Protein AF-A0A3R5SKG8-F1 (afdb_monomer_lite)

Foldseek 3Di:
DCPDLLVLLVVLLVVLLPQPPPHHDPCNVVSLVVNLVSVLPDDLVSLVVQCVVQLPPVSSVVSSLVRLLLNQELSSVVVLLVCVVVVSDDPVSSLVSVLSNLVRHQQDPSSLVSLVVLLVDPVQVVPVSSNVSSVVSNVVSLVVVCVVPVCRDCVSCVVVVVVVVVVVVVVVD

Radius of gyration: 18.11 Å; chains: 1; bounding box: 39×33×56 Å

Organism: Clarias gariepinus (NCBI:txid13013)

Sequence (173 aa):
KINNAQAQITEVLQHLVENNAATVHKDAPLKFVQLVQLMRVATRENIEAIWGQCKNKPTHRRWILDALPVVGTTAALRLIKEKFQANELTVPELTQALLVALHMVTANQDSIQLTASLALDPKVKTIPVLRDMIMFGYGSMVARYCDEQPACSPELMRPIHESAAQAVSKADA

Structure (mmCIF, N/CA/C/O backbone):
data_AF-A0A3R5SKG8-F1
#
_entry.id   AF-A0A3R5SKG8-F1
#
loop_
_atom_site.group_PDB
_atom_site.id
_atom_site.type_symbol
_atom_site.label_atom_id
_atom_site.label_alt_id
_atom_site.label_comp_id
_atom_site.label_asym_id
_atom_site.label_entity_id
_atom_site.label_seq_id
_atom_site.pdbx_PDB_ins_code
_atom_site.Cartn_x
_atom_site.Cartn_y
_atom_site.Cartn_z
_atom_site.occupancy
_atom_site.B_iso_or_equiv
_atom_site.auth_seq_id
_atom_site.auth_comp_id
_atom_site.auth_asym_id
_atom_site.auth_atom_id
_atom_site.pdbx_PDB_model_num
ATOM 1 N N . LYS A 1 1 ? 5.738 -15.375 -18.690 1.00 59.91 1 LYS A N 1
ATOM 2 C CA . LYS A 1 1 ? 6.138 -16.114 -17.466 1.00 59.91 1 LYS A CA 1
ATOM 3 C C . LYS A 1 1 ? 7.049 -15.216 -16.639 1.00 59.91 1 LYS A C 1
ATOM 5 O O . LYS A 1 1 ? 7.846 -14.492 -17.229 1.00 59.91 1 LYS A O 1
ATOM 10 N N . ILE A 1 2 ? 6.882 -15.218 -15.318 1.00 74.56 2 ILE A N 1
ATOM 11 C CA . ILE A 1 2 ? 7.741 -14.476 -14.389 1.00 74.56 2 ILE A CA 1
ATOM 12 C C . ILE A 1 2 ? 8.873 -15.416 -13.998 1.00 74.56 2 ILE A C 1
ATOM 14 O O . ILE A 1 2 ? 8.629 -16.418 -13.335 1.00 74.56 2 ILE A O 1
ATOM 18 N N . ASN A 1 3 ? 10.081 -15.127 -14.472 1.00 74.69 3 ASN A N 1
ATOM 19 C CA . ASN A 1 3 ? 11.254 -15.974 -14.228 1.00 74.69 3 ASN A CA 1
ATOM 20 C C . ASN A 1 3 ? 12.248 -15.282 -13.280 1.00 74.69 3 ASN A C 1
ATOM 22 O O . ASN A 1 3 ? 12.940 -15.948 -12.519 1.00 74.69 3 ASN A O 1
ATOM 26 N N . ASN A 1 4 ? 12.293 -13.944 -13.311 1.00 87.69 4 ASN A N 1
ATOM 27 C CA . ASN A 1 4 ? 13.051 -13.099 -12.392 1.00 87.69 4 ASN A CA 1
ATOM 28 C C . ASN A 1 4 ? 12.249 -11.810 -12.147 1.00 87.69 4 ASN A C 1
ATOM 30 O O . ASN A 1 4 ? 12.321 -10.868 -12.937 1.00 87.69 4 ASN A O 1
ATOM 34 N N . ALA A 1 5 ? 11.443 -11.802 -11.081 1.00 88.50 5 ALA A N 1
ATOM 35 C CA . ALA A 1 5 ? 10.538 -10.695 -10.781 1.00 88.50 5 ALA A CA 1
ATOM 36 C C . ALA A 1 5 ? 11.294 -9.375 -10.574 1.00 88.50 5 ALA A C 1
ATOM 38 O O . ALA A 1 5 ? 10.888 -8.357 -11.121 1.00 88.50 5 ALA A O 1
ATOM 39 N N . GLN A 1 6 ? 12.423 -9.395 -9.857 1.00 90.38 6 GLN A N 1
ATOM 40 C CA . GLN A 1 6 ? 13.214 -8.191 -9.599 1.00 90.38 6 GLN A CA 1
ATOM 41 C C . GLN A 1 6 ? 13.732 -7.564 -10.899 1.00 90.38 6 GLN A C 1
ATOM 43 O O . GLN A 1 6 ? 13.526 -6.376 -11.123 1.00 90.38 6 GLN A O 1
ATOM 48 N N . ALA A 1 7 ? 14.349 -8.355 -11.784 1.00 92.94 7 ALA A N 1
ATOM 49 C CA . ALA A 1 7 ? 14.870 -7.839 -13.050 1.00 92.94 7 ALA A CA 1
ATOM 50 C C . ALA A 1 7 ? 13.755 -7.270 -13.944 1.00 92.94 7 ALA A C 1
ATOM 52 O O . ALA A 1 7 ? 13.903 -6.180 -14.493 1.00 92.94 7 ALA A O 1
ATOM 53 N N . GLN A 1 8 ? 12.618 -7.969 -14.034 1.00 95.06 8 GLN A N 1
ATOM 54 C CA . GLN A 1 8 ? 11.467 -7.510 -14.818 1.00 95.06 8 GLN A CA 1
ATOM 55 C C . GLN A 1 8 ? 10.852 -6.225 -14.246 1.00 95.06 8 GLN A C 1
ATOM 57 O O . GLN A 1 8 ? 10.468 -5.341 -15.009 1.00 95.06 8 GLN A O 1
ATOM 62 N N . ILE A 1 9 ? 10.780 -6.088 -12.916 1.00 95.50 9 ILE A N 1
ATOM 63 C CA . ILE A 1 9 ? 10.328 -4.850 -12.265 1.00 95.50 9 ILE A CA 1
ATOM 64 C C . ILE A 1 9 ? 11.268 -3.699 -12.618 1.00 95.50 9 ILE A C 1
ATOM 66 O O . ILE A 1 9 ? 10.794 -2.643 -13.031 1.00 95.50 9 ILE A O 1
ATOM 70 N N . THR A 1 10 ? 12.584 -3.901 -12.499 1.00 94.81 10 THR A N 1
ATOM 71 C CA . THR A 1 10 ? 13.578 -2.870 -12.826 1.00 94.81 10 THR A CA 1
ATOM 72 C C . THR A 1 10 ? 13.483 -2.432 -14.287 1.00 94.81 10 THR A C 1
ATOM 74 O O . THR A 1 10 ? 13.520 -1.235 -14.558 1.00 94.81 10 THR A O 1
ATOM 77 N N . GLU A 1 11 ? 13.311 -3.367 -15.223 1.00 95.81 11 GLU A N 1
ATOM 78 C CA . GLU A 1 11 ? 13.165 -3.071 -16.654 1.00 95.81 11 GLU A CA 1
ATOM 79 C C . GLU A 1 11 ? 11.916 -2.224 -16.941 1.00 95.81 11 GLU A C 1
ATOM 81 O O . GLU A 1 11 ? 11.997 -1.175 -17.584 1.00 95.81 11 GLU A O 1
ATOM 86 N N . VAL A 1 12 ? 10.755 -2.642 -16.425 1.00 96.75 12 VAL A N 1
ATOM 87 C CA . VAL A 1 12 ? 9.492 -1.914 -16.626 1.00 96.75 12 VAL A CA 1
ATOM 88 C C . VAL A 1 12 ? 9.549 -0.536 -15.971 1.00 96.75 12 VAL A C 1
ATOM 90 O O . VAL A 1 12 ? 9.091 0.446 -16.557 1.00 96.75 12 VAL A O 1
ATOM 93 N N . LEU A 1 13 ? 10.140 -0.441 -14.780 1.00 95.94 13 LEU A N 1
ATOM 94 C CA . LEU A 1 13 ? 10.323 0.825 -14.084 1.00 95.94 13 LEU A CA 1
ATOM 95 C C . LEU A 1 13 ? 11.230 1.774 -14.871 1.00 95.94 13 LEU A C 1
ATOM 97 O O . LEU A 1 13 ? 10.902 2.951 -15.009 1.00 95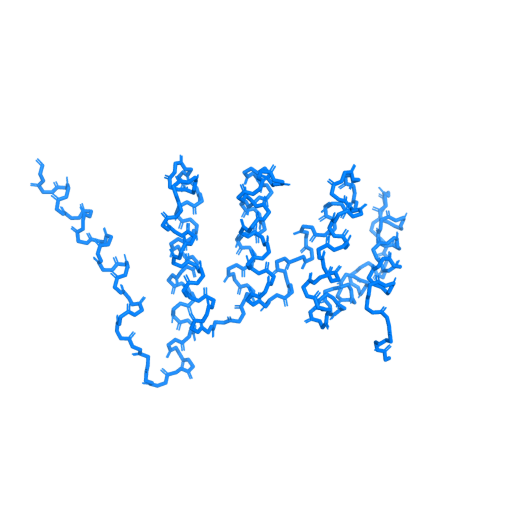.94 13 LEU A O 1
ATOM 101 N N . GLN A 1 14 ? 12.339 1.273 -15.417 1.00 95.81 14 GLN A N 1
ATOM 102 C CA . GLN A 1 14 ? 13.241 2.079 -16.234 1.00 95.81 14 GLN A CA 1
ATOM 103 C C . GLN A 1 14 ? 12.526 2.600 -17.485 1.00 95.81 14 GLN A C 1
ATOM 105 O O . GLN A 1 14 ? 12.585 3.794 -17.768 1.00 95.81 14 GLN A O 1
ATOM 110 N N . HIS A 1 15 ? 11.750 1.746 -18.158 1.00 96.69 15 HIS A N 1
ATOM 111 C CA . HIS A 1 15 ? 10.934 2.148 -19.302 1.00 96.69 15 HIS A CA 1
ATOM 112 C C . HIS A 1 15 ? 9.935 3.258 -18.942 1.00 96.69 15 HIS A C 1
ATOM 114 O O . HIS A 1 15 ? 9.785 4.227 -19.688 1.00 96.69 15 HIS A O 1
ATOM 120 N N . LEU A 1 16 ? 9.244 3.134 -17.804 1.00 96.88 16 LEU A N 1
ATOM 121 C CA . LEU A 1 16 ? 8.305 4.149 -17.320 1.00 96.88 16 LEU A CA 1
ATOM 122 C C . LEU A 1 16 ? 9.006 5.478 -17.012 1.00 96.88 16 LEU A C 1
ATOM 124 O O . LEU A 1 16 ? 8.460 6.536 -17.314 1.00 96.88 16 LEU A O 1
ATOM 128 N N . VAL A 1 17 ? 10.215 5.441 -16.458 1.00 95.19 17 VAL A N 1
ATOM 129 C CA . VAL A 1 17 ? 10.995 6.649 -16.161 1.00 95.19 17 VAL A CA 1
ATOM 130 C C . VAL A 1 17 ? 11.471 7.345 -17.437 1.00 95.19 17 VAL A C 1
ATOM 132 O O . VAL A 1 17 ? 11.307 8.556 -17.559 1.00 95.19 17 VAL A O 1
ATOM 135 N N . GLU A 1 18 ? 12.035 6.603 -18.388 1.00 95.06 18 GLU A N 1
ATOM 136 C CA . GLU A 1 18 ? 12.663 7.175 -19.587 1.00 95.06 18 GLU A CA 1
ATOM 137 C C . GLU A 1 18 ? 11.644 7.724 -20.588 1.00 95.06 18 GLU A C 1
ATOM 139 O O . GLU A 1 18 ? 11.854 8.785 -21.174 1.00 95.06 18 GLU A O 1
ATOM 144 N N . ASN A 1 19 ? 10.516 7.034 -20.765 1.00 95.06 19 ASN A N 1
ATOM 145 C CA . ASN A 1 19 ? 9.580 7.345 -21.846 1.00 95.06 19 ASN A CA 1
ATOM 146 C C . ASN A 1 19 ? 8.493 8.358 -21.452 1.00 95.06 19 ASN A C 1
ATOM 148 O O . ASN A 1 19 ? 7.729 8.777 -22.312 1.00 95.06 19 ASN A O 1
ATOM 152 N N . ASN A 1 20 ? 8.415 8.776 -20.182 1.00 92.25 20 ASN A N 1
ATOM 153 C CA . ASN A 1 20 ? 7.351 9.662 -19.683 1.00 92.25 20 ASN A CA 1
ATOM 154 C C . ASN A 1 20 ? 7.856 11.025 -19.180 1.00 92.25 20 ASN A C 1
ATOM 156 O O . ASN A 1 20 ? 7.157 11.701 -18.429 1.00 92.25 20 ASN A O 1
ATOM 160 N N . ALA A 1 21 ? 9.072 11.433 -19.560 1.00 82.56 21 ALA A N 1
ATOM 161 C CA . ALA A 1 21 ? 9.690 12.659 -19.048 1.00 82.56 21 ALA A CA 1
ATOM 162 C C . ALA A 1 21 ? 9.039 13.953 -19.578 1.00 82.56 21 ALA A C 1
ATOM 164 O O . ALA A 1 21 ? 8.866 14.902 -18.818 1.00 82.56 21 ALA A O 1
ATOM 165 N N . ALA A 1 22 ? 8.684 14.000 -20.868 1.00 83.88 22 ALA A N 1
ATOM 166 C CA . ALA A 1 22 ? 8.113 15.194 -21.510 1.00 83.88 22 ALA A CA 1
ATOM 167 C C . ALA A 1 22 ? 6.608 15.064 -21.779 1.00 83.88 22 ALA A C 1
ATOM 169 O O . ALA A 1 22 ? 5.838 15.989 -21.535 1.00 83.88 22 ALA A O 1
ATOM 170 N N . THR A 1 23 ? 6.187 13.907 -22.286 1.00 89.19 23 THR A N 1
ATOM 171 C CA . THR A 1 23 ? 4.784 13.570 -22.540 1.00 89.19 23 THR A CA 1
ATOM 172 C C . THR A 1 23 ? 4.547 12.133 -22.109 1.00 89.19 23 THR A C 1
ATOM 174 O O . THR A 1 23 ? 5.472 11.322 -22.121 1.00 89.19 23 THR A O 1
ATOM 177 N N . VAL A 1 24 ? 3.320 11.822 -21.691 1.00 90.38 24 VAL A N 1
ATOM 178 C CA . VAL A 1 24 ? 2.963 10.453 -21.309 1.00 90.38 24 VAL A CA 1
ATOM 179 C C . VAL A 1 24 ? 3.040 9.566 -22.547 1.00 90.38 24 VAL A C 1
ATOM 181 O O . VAL A 1 24 ? 2.372 9.828 -23.550 1.00 90.38 24 VAL A O 1
ATOM 184 N N . HIS A 1 25 ? 3.846 8.511 -22.479 1.00 94.81 25 HIS A N 1
ATOM 185 C CA . HIS A 1 25 ? 3.968 7.560 -23.572 1.00 94.81 25 HIS A CA 1
ATOM 186 C C . HIS A 1 25 ? 2.684 6.733 -23.707 1.00 94.81 25 HIS A C 1
ATOM 188 O O . HIS A 1 25 ? 2.051 6.365 -22.716 1.00 94.81 25 HIS A O 1
ATOM 194 N N . LYS A 1 26 ? 2.309 6.384 -24.942 1.00 94.38 26 LYS A N 1
ATOM 195 C CA . LYS A 1 26 ? 1.047 5.682 -25.249 1.00 94.38 26 LYS A CA 1
ATOM 196 C C . LYS A 1 26 ? 0.863 4.355 -24.505 1.00 94.38 26 LYS A C 1
ATOM 198 O O . LYS A 1 26 ? -0.264 3.946 -24.250 1.00 94.38 26 LYS A O 1
ATOM 203 N N . ASP A 1 27 ? 1.958 3.670 -24.183 1.00 95.94 27 ASP A N 1
ATOM 204 C CA . ASP A 1 27 ? 1.934 2.381 -23.488 1.00 95.94 27 ASP A CA 1
ATOM 205 C C . ASP A 1 27 ? 2.123 2.508 -21.969 1.00 95.94 27 ASP A C 1
ATOM 207 O O . ASP A 1 27 ? 2.075 1.496 -21.270 1.00 95.94 27 ASP A O 1
ATOM 211 N N . ALA A 1 28 ? 2.302 3.724 -21.442 1.00 95.25 28 ALA A N 1
ATOM 212 C CA . ALA A 1 28 ? 2.572 3.946 -20.029 1.00 95.25 28 ALA A CA 1
ATOM 213 C C . ALA A 1 28 ? 1.490 3.357 -19.109 1.00 95.25 28 ALA A C 1
ATOM 215 O O . ALA A 1 28 ? 1.865 2.705 -18.134 1.00 95.25 28 ALA A O 1
ATOM 216 N N . PRO A 1 29 ? 0.176 3.457 -19.415 1.00 95.94 29 PRO A N 1
ATOM 217 C CA . PRO A 1 29 ? -0.846 2.793 -18.607 1.00 95.94 29 PRO A CA 1
ATOM 218 C C . PRO A 1 29 ? -0.665 1.270 -18.564 1.00 95.94 29 PRO A C 1
ATOM 220 O O . PRO A 1 29 ? -0.744 0.659 -17.499 1.00 95.94 29 PRO A O 1
ATOM 223 N N . LEU A 1 30 ? -0.355 0.649 -19.707 1.00 97.50 30 LEU A N 1
ATOM 224 C CA . LEU A 1 30 ? -0.137 -0.795 -19.794 1.00 97.50 30 LEU A CA 1
ATOM 225 C C . LEU A 1 30 ? 1.130 -1.215 -19.038 1.00 97.50 30 LEU A C 1
ATOM 227 O O . LEU A 1 30 ? 1.108 -2.197 -18.295 1.00 97.50 30 LEU A O 1
ATOM 231 N N . LYS A 1 31 ? 2.220 -0.453 -19.177 1.00 97.69 31 LYS A N 1
ATOM 232 C CA . LYS A 1 31 ? 3.476 -0.670 -18.446 1.00 97.69 31 LYS A CA 1
ATOM 233 C C . LYS A 1 31 ? 3.296 -0.487 -16.940 1.00 97.69 31 LYS A C 1
ATOM 235 O O . LYS A 1 31 ? 3.859 -1.253 -16.167 1.00 97.69 31 LYS A O 1
ATOM 240 N N . PHE A 1 32 ? 2.468 0.461 -16.510 1.00 97.75 32 PHE A N 1
ATOM 241 C CA . PHE A 1 32 ? 2.147 0.642 -15.098 1.00 97.75 32 PHE A CA 1
ATOM 242 C C . PHE A 1 32 ? 1.359 -0.546 -14.537 1.00 97.75 32 PHE A C 1
ATOM 244 O O . PHE A 1 32 ? 1.710 -1.080 -13.487 1.00 97.75 32 PHE A O 1
ATOM 251 N N . VAL A 1 33 ? 0.353 -1.042 -15.265 1.00 97.50 33 VAL A N 1
ATOM 252 C CA . VAL A 1 33 ? -0.352 -2.274 -14.875 1.00 97.50 33 VAL A CA 1
ATOM 253 C C . VAL A 1 33 ? 0.619 -3.456 -14.818 1.00 97.50 33 VAL A C 1
ATOM 255 O O . VAL A 1 33 ? 0.579 -4.225 -13.858 1.00 97.50 33 VAL A O 1
ATOM 258 N N . GLN A 1 34 ? 1.526 -3.581 -15.791 1.00 97.12 34 GLN A N 1
ATOM 259 C CA . GLN A 1 34 ? 2.567 -4.609 -15.789 1.00 97.12 34 GLN A CA 1
ATOM 260 C C . GLN A 1 34 ? 3.455 -4.513 -14.538 1.00 97.12 34 GLN A C 1
ATOM 262 O O . GLN A 1 34 ? 3.687 -5.532 -13.890 1.00 97.12 34 GLN A O 1
ATOM 267 N N . LEU A 1 35 ? 3.900 -3.308 -14.166 1.00 97.50 35 LEU A N 1
ATOM 268 C CA . LEU A 1 35 ? 4.670 -3.060 -12.945 1.00 97.50 35 LEU A CA 1
ATOM 269 C C . LEU A 1 35 ? 3.905 -3.538 -11.704 1.00 97.50 35 LEU A C 1
ATOM 271 O O . LEU A 1 35 ? 4.445 -4.312 -10.915 1.00 97.50 35 LEU A O 1
ATOM 275 N N . VAL A 1 36 ? 2.635 -3.147 -11.564 1.00 97.25 36 VAL A N 1
ATOM 276 C CA . VAL A 1 36 ? 1.787 -3.551 -10.431 1.00 97.25 36 VAL A CA 1
ATOM 277 C C . VAL A 1 36 ? 1.627 -5.072 -10.369 1.00 97.25 36 VAL A C 1
ATOM 279 O O . VAL A 1 36 ? 1.763 -5.652 -9.292 1.00 97.25 36 VAL A O 1
ATOM 282 N N . GLN A 1 37 ? 1.382 -5.746 -11.500 1.00 96.00 37 GLN A N 1
ATOM 283 C CA . GLN A 1 37 ? 1.247 -7.209 -11.514 1.00 96.00 37 GLN A CA 1
ATOM 284 C C . GLN A 1 37 ? 2.551 -7.918 -11.141 1.00 96.00 37 GLN A C 1
ATOM 286 O O . GLN A 1 37 ? 2.519 -8.893 -10.392 1.00 96.00 37 GLN A O 1
ATOM 291 N N . LEU A 1 38 ? 3.695 -7.422 -11.619 1.00 96.19 38 LEU A N 1
ATOM 292 C CA . LEU A 1 38 ? 5.002 -7.961 -11.248 1.00 96.19 38 LEU A CA 1
ATOM 293 C C . LEU A 1 38 ? 5.290 -7.766 -9.756 1.00 96.19 38 LEU A C 1
ATOM 295 O O . LEU A 1 38 ? 5.765 -8.688 -9.101 1.00 96.19 38 LEU A O 1
ATOM 299 N N . MET A 1 39 ? 4.963 -6.599 -9.197 1.00 95.88 39 MET A N 1
ATOM 300 C CA . MET A 1 39 ? 5.116 -6.338 -7.764 1.00 95.88 39 MET A CA 1
ATOM 301 C C . MET A 1 39 ? 4.177 -7.201 -6.911 1.00 95.88 39 MET A C 1
ATOM 303 O O . MET A 1 39 ? 4.556 -7.613 -5.822 1.00 95.88 39 MET A O 1
ATOM 307 N N . ARG A 1 40 ? 2.974 -7.523 -7.399 1.00 94.75 40 ARG A N 1
ATOM 308 C CA . ARG A 1 40 ? 1.988 -8.347 -6.676 1.00 94.75 40 ARG A CA 1
ATOM 309 C C . ARG A 1 40 ? 2.432 -9.787 -6.444 1.00 94.75 40 ARG A C 1
ATOM 311 O O . ARG A 1 40 ? 2.061 -10.380 -5.437 1.00 94.75 40 ARG A O 1
ATOM 318 N N . VAL A 1 41 ? 3.212 -10.332 -7.367 1.00 92.88 41 VAL A N 1
ATOM 319 C CA . VAL A 1 41 ? 3.747 -11.703 -7.312 1.00 92.88 41 VAL A CA 1
ATOM 320 C C . VAL A 1 41 ? 5.209 -11.753 -6.864 1.00 92.88 41 VAL A C 1
ATOM 322 O O . VAL A 1 41 ? 5.759 -12.837 -6.683 1.00 92.88 41 VAL A O 1
ATOM 325 N N . ALA A 1 42 ? 5.851 -10.595 -6.696 1.00 92.50 42 ALA A N 1
ATOM 326 C CA . ALA A 1 42 ? 7.196 -10.502 -6.157 1.00 92.50 42 ALA A CA 1
ATOM 327 C C . ALA A 1 42 ? 7.198 -10.801 -4.655 1.00 92.50 42 ALA A C 1
ATOM 329 O O . ALA A 1 42 ? 6.263 -10.467 -3.925 1.00 92.50 42 ALA A O 1
ATOM 330 N N . THR A 1 43 ? 8.288 -11.401 -4.179 1.00 92.38 43 THR A N 1
ATOM 331 C CA . THR A 1 43 ? 8.489 -11.549 -2.735 1.00 92.38 43 THR A CA 1
ATOM 332 C C . THR A 1 43 ? 8.729 -10.187 -2.091 1.00 92.38 43 THR A C 1
ATOM 334 O O . THR A 1 43 ? 9.128 -9.219 -2.747 1.00 92.38 43 THR A O 1
ATOM 337 N N . ARG A 1 44 ? 8.532 -10.120 -0.778 1.00 90.50 44 ARG A N 1
ATOM 338 C CA . ARG A 1 44 ? 8.793 -8.913 0.002 1.00 90.50 44 ARG A CA 1
ATOM 339 C C . ARG A 1 44 ? 10.232 -8.415 -0.175 1.00 90.50 44 ARG A C 1
ATOM 341 O O . ARG A 1 44 ? 10.437 -7.223 -0.379 1.00 90.50 44 ARG A O 1
ATOM 348 N N . GLU A 1 45 ? 11.202 -9.322 -0.157 1.00 91.94 45 GLU A N 1
ATOM 349 C CA . GLU A 1 45 ? 12.635 -9.031 -0.288 1.00 91.94 45 GLU A CA 1
ATOM 350 C C . GLU A 1 45 ? 12.943 -8.408 -1.652 1.00 91.94 45 GLU A C 1
ATOM 352 O O . GLU A 1 45 ? 13.713 -7.454 -1.742 1.00 91.94 45 GLU A O 1
ATOM 357 N N . ASN A 1 46 ? 12.285 -8.888 -2.714 1.00 92.50 46 ASN A N 1
ATOM 358 C CA . ASN A 1 46 ? 12.408 -8.292 -4.042 1.00 92.50 46 ASN A CA 1
ATOM 359 C C . ASN A 1 46 ? 11.890 -6.846 -4.046 1.00 92.50 46 ASN A C 1
ATOM 361 O O . ASN A 1 46 ? 12.563 -5.954 -4.558 1.00 92.50 46 ASN A O 1
ATOM 365 N N . ILE A 1 47 ? 10.717 -6.587 -3.454 1.00 93.06 47 ILE A N 1
ATOM 366 C CA . ILE A 1 47 ? 10.147 -5.229 -3.388 1.00 93.06 47 ILE A CA 1
ATOM 367 C C . ILE A 1 47 ? 11.036 -4.307 -2.534 1.00 93.06 47 ILE A C 1
ATOM 369 O O . ILE A 1 47 ? 11.261 -3.152 -2.899 1.00 93.06 47 ILE A O 1
ATOM 373 N N . GLU A 1 48 ? 11.597 -4.808 -1.432 1.00 93.75 48 GLU A N 1
ATOM 374 C CA . GLU A 1 48 ? 12.557 -4.073 -0.601 1.00 93.75 48 GLU A CA 1
ATOM 375 C C . GLU A 1 48 ? 13.850 -3.736 -1.349 1.00 93.75 48 GLU A C 1
ATOM 377 O O . GLU A 1 48 ? 14.326 -2.600 -1.261 1.00 93.75 48 GLU A O 1
ATOM 382 N N . ALA A 1 49 ? 14.395 -4.681 -2.117 1.00 94.25 49 ALA A N 1
ATOM 383 C CA . ALA A 1 49 ? 15.574 -4.457 -2.945 1.00 94.25 49 ALA A CA 1
ATOM 384 C C . ALA A 1 49 ? 15.312 -3.387 -4.017 1.00 94.25 49 ALA A C 1
ATOM 386 O O . ALA A 1 49 ? 16.132 -2.482 -4.201 1.00 94.25 49 ALA A O 1
ATOM 387 N N . ILE A 1 50 ? 14.148 -3.437 -4.675 1.00 94.31 50 ILE A N 1
ATOM 388 C CA . ILE A 1 50 ? 13.717 -2.416 -5.641 1.00 94.31 50 ILE A CA 1
ATOM 389 C C . ILE A 1 50 ? 13.595 -1.048 -4.968 1.00 94.31 50 ILE A C 1
ATOM 391 O O . ILE A 1 50 ? 14.126 -0.062 -5.482 1.00 94.31 50 ILE A O 1
ATOM 395 N N . TRP A 1 51 ? 12.965 -0.973 -3.793 1.00 95.50 51 TRP A N 1
ATOM 396 C CA . TRP A 1 51 ? 12.889 0.270 -3.028 1.00 95.50 51 TRP A CA 1
ATOM 397 C C . TRP A 1 51 ? 14.280 0.828 -2.708 1.00 95.50 51 TRP A C 1
ATOM 399 O O . TRP A 1 51 ? 14.537 2.005 -2.953 1.00 95.50 51 TRP A O 1
ATOM 409 N N . GLY A 1 52 ? 15.207 -0.012 -2.236 1.00 95.44 52 GLY A N 1
ATOM 410 C CA . GLY A 1 52 ? 16.586 0.387 -1.945 1.00 95.44 52 GLY A CA 1
ATOM 411 C C . GLY A 1 52 ? 17.309 1.002 -3.148 1.00 95.44 52 GLY A C 1
ATOM 412 O O . GLY A 1 52 ? 18.012 2.000 -2.995 1.00 95.44 52 GLY A O 1
ATOM 413 N N . GLN A 1 53 ? 17.080 0.469 -4.351 1.00 93.38 53 GLN A N 1
ATOM 414 C CA . GLN A 1 53 ? 17.659 0.981 -5.602 1.00 93.38 53 GLN A CA 1
ATOM 415 C C . GLN A 1 53 ? 17.021 2.297 -6.082 1.00 93.38 53 GLN A C 1
ATOM 417 O O . GLN A 1 53 ? 17.656 3.062 -6.817 1.00 93.38 53 GLN A O 1
ATOM 422 N N . CYS A 1 54 ? 15.769 2.557 -5.694 1.00 94.06 54 CYS A N 1
ATOM 423 C CA . CYS A 1 54 ? 14.949 3.642 -6.239 1.00 94.06 54 CYS A CA 1
ATOM 424 C C . CYS A 1 54 ? 14.761 4.821 -5.280 1.00 94.06 54 CYS A C 1
ATOM 426 O O . CYS A 1 54 ? 14.529 5.935 -5.742 1.00 94.06 54 CYS A O 1
ATOM 428 N N . LYS A 1 55 ? 14.881 4.618 -3.962 1.00 94.12 55 LYS A N 1
ATOM 429 C CA . LYS A 1 55 ? 14.466 5.600 -2.944 1.00 94.12 55 LYS A CA 1
ATOM 430 C C . LYS A 1 55 ? 15.157 6.964 -3.031 1.00 94.12 55 LYS A C 1
ATOM 432 O O . LYS A 1 55 ? 14.565 7.943 -2.593 1.00 94.12 55 LYS A O 1
ATOM 437 N N . ASN A 1 56 ? 16.356 7.024 -3.618 1.00 95.69 56 ASN A N 1
ATOM 438 C CA . ASN A 1 56 ? 17.154 8.247 -3.789 1.00 95.69 56 ASN A CA 1
ATOM 439 C C . ASN A 1 56 ? 17.079 8.839 -5.211 1.00 95.69 56 ASN A C 1
ATOM 441 O O . ASN A 1 56 ? 17.757 9.819 -5.503 1.00 95.69 56 ASN A O 1
ATOM 445 N N . LYS A 1 57 ? 16.287 8.245 -6.112 1.00 96.00 57 LYS A N 1
ATOM 446 C CA . LYS A 1 57 ? 16.096 8.705 -7.494 1.00 96.00 57 LYS A CA 1
ATOM 447 C C . LYS A 1 57 ? 14.675 9.267 -7.620 1.00 96.00 57 LYS A C 1
ATOM 449 O O . LYS A 1 57 ? 13.743 8.466 -7.635 1.00 96.00 57 LYS A O 1
ATOM 454 N N . PRO A 1 58 ? 14.468 10.595 -7.704 1.00 94.38 58 PRO A N 1
ATOM 455 C CA . PRO A 1 58 ? 13.139 11.204 -7.564 1.00 94.38 58 PRO A CA 1
ATOM 456 C C . PRO A 1 58 ? 12.057 10.605 -8.475 1.00 94.38 58 PRO A C 1
ATOM 458 O O . PRO A 1 58 ? 10.972 10.268 -8.004 1.00 94.38 58 PRO A O 1
ATOM 461 N N . THR A 1 59 ? 12.362 10.399 -9.760 1.00 94.56 59 THR A N 1
ATOM 462 C CA . THR A 1 59 ? 11.397 9.849 -10.726 1.00 94.56 59 THR A CA 1
ATOM 463 C C . THR A 1 59 ? 11.092 8.374 -10.458 1.00 94.56 59 THR A C 1
ATOM 465 O O . THR A 1 59 ? 9.925 7.991 -10.436 1.00 94.56 59 THR A O 1
ATOM 468 N N . HIS A 1 60 ? 12.107 7.543 -10.186 1.00 95.56 60 HIS A N 1
ATOM 469 C CA . HIS A 1 60 ? 11.900 6.133 -9.821 1.00 95.56 60 HIS A CA 1
ATOM 470 C C . HIS A 1 60 ? 11.125 6.001 -8.509 1.00 95.56 60 HIS A C 1
ATOM 472 O O . HIS A 1 60 ? 10.208 5.190 -8.412 1.00 95.56 60 HIS A O 1
ATOM 478 N N . ARG A 1 61 ? 11.473 6.817 -7.507 1.00 96.06 61 ARG A N 1
ATOM 479 C CA . ARG A 1 61 ? 10.796 6.870 -6.209 1.00 96.06 61 ARG A CA 1
ATOM 480 C C . ARG A 1 61 ? 9.309 7.156 -6.385 1.00 96.06 61 ARG A C 1
ATOM 482 O O . ARG A 1 61 ? 8.500 6.439 -5.808 1.00 96.06 61 ARG A O 1
ATOM 489 N N . ARG A 1 62 ? 8.954 8.148 -7.210 1.00 95.38 62 ARG A N 1
ATOM 490 C CA . ARG A 1 62 ? 7.557 8.476 -7.513 1.00 95.38 62 ARG A CA 1
ATOM 491 C C . ARG A 1 62 ? 6.811 7.289 -8.122 1.00 95.38 62 ARG A C 1
ATOM 493 O O . ARG A 1 62 ? 5.788 6.896 -7.582 1.00 95.38 62 ARG A O 1
ATOM 500 N N . TRP A 1 63 ? 7.356 6.666 -9.167 1.00 96.31 63 TRP A N 1
ATOM 501 C CA . TRP A 1 63 ? 6.721 5.502 -9.800 1.00 96.31 63 TRP A CA 1
ATOM 502 C C . TRP A 1 63 ? 6.508 4.331 -8.836 1.00 96.31 63 TRP A C 1
ATOM 504 O O . TRP A 1 63 ? 5.469 3.676 -8.885 1.00 96.31 63 TRP A O 1
ATOM 514 N N . ILE A 1 64 ? 7.464 4.076 -7.937 1.00 96.00 64 ILE A N 1
ATOM 515 C CA . ILE A 1 64 ? 7.307 3.041 -6.910 1.00 96.00 64 ILE A CA 1
ATOM 516 C C . ILE A 1 64 ? 6.238 3.427 -5.885 1.00 96.00 64 ILE A C 1
ATOM 518 O O . ILE A 1 64 ? 5.437 2.572 -5.519 1.00 96.00 64 ILE A O 1
ATOM 522 N N . LEU A 1 65 ? 6.187 4.684 -5.439 1.00 96.31 65 LEU A N 1
ATOM 523 C CA . LEU A 1 65 ? 5.155 5.155 -4.506 1.00 96.31 65 LEU A CA 1
ATOM 524 C C . LEU A 1 65 ? 3.754 5.185 -5.126 1.00 96.31 65 LEU A C 1
ATOM 526 O O . LEU A 1 65 ? 2.783 4.986 -4.403 1.00 96.31 65 LEU A O 1
ATOM 530 N N . ASP A 1 66 ? 3.652 5.367 -6.442 1.00 96.19 66 ASP A N 1
ATOM 531 C CA . ASP A 1 66 ? 2.390 5.267 -7.174 1.00 96.19 66 ASP A CA 1
ATOM 532 C C . ASP A 1 66 ? 1.959 3.795 -7.345 1.00 96.19 66 ASP A C 1
ATOM 534 O O . ASP A 1 66 ? 0.782 3.470 -7.203 1.00 96.19 66 ASP A O 1
ATOM 538 N N . ALA A 1 67 ? 2.899 2.876 -7.602 1.00 97.06 67 ALA A N 1
ATOM 539 C CA . ALA A 1 67 ? 2.598 1.461 -7.844 1.00 97.06 67 ALA A CA 1
ATOM 540 C C . ALA A 1 67 ? 2.353 0.647 -6.561 1.00 97.06 67 ALA A C 1
ATOM 542 O O . ALA A 1 67 ? 1.423 -0.160 -6.508 1.00 97.06 67 ALA A O 1
ATOM 543 N N . LEU A 1 68 ? 3.171 0.853 -5.523 1.00 96.12 68 LEU A N 1
ATOM 544 C CA . LEU A 1 68 ? 3.153 0.084 -4.276 1.00 96.12 68 LEU A CA 1
ATOM 545 C C . LEU A 1 68 ? 1.768 -0.006 -3.603 1.00 96.12 68 LEU A C 1
ATOM 547 O O . LEU A 1 68 ? 1.377 -1.118 -3.243 1.00 96.12 68 LEU A O 1
ATOM 551 N N . PRO A 1 69 ? 0.988 1.081 -3.443 1.00 96.56 69 PRO A N 1
ATOM 552 C CA . PRO A 1 69 ? -0.327 0.990 -2.814 1.00 96.56 69 PRO A CA 1
ATOM 553 C C . PRO A 1 69 ? -1.360 0.239 -3.670 1.00 96.56 69 PRO A C 1
ATOM 555 O O . PRO A 1 69 ? -2.267 -0.387 -3.127 1.00 96.56 69 PRO A O 1
ATOM 558 N N . VAL A 1 70 ? -1.201 0.227 -4.997 1.00 97.25 70 VAL A N 1
ATOM 559 C CA . VAL A 1 70 ? -2.114 -0.442 -5.948 1.00 97.25 70 VAL A CA 1
ATOM 560 C C . VAL A 1 70 ? -1.845 -1.954 -6.040 1.00 97.25 70 VAL A C 1
ATOM 562 O O . VAL A 1 70 ? -2.675 -2.720 -6.537 1.00 97.25 70 VAL A O 1
ATOM 565 N N . VAL A 1 71 ? -0.713 -2.426 -5.500 1.00 97.00 71 VAL A N 1
ATOM 566 C CA . VAL A 1 71 ? -0.398 -3.860 -5.393 1.00 97.00 71 VAL A CA 1
ATOM 567 C C . VAL A 1 71 ? -1.519 -4.623 -4.680 1.00 97.00 71 VAL A C 1
ATOM 569 O O . VAL A 1 71 ? -1.863 -5.727 -5.109 1.00 97.00 71 VAL A O 1
ATOM 572 N N . GLY A 1 72 ? -2.132 -4.013 -3.659 1.00 95.44 72 GLY A N 1
ATOM 573 C CA . GLY A 1 72 ? -3.349 -4.517 -3.017 1.00 95.44 72 GLY A CA 1
ATOM 574 C C . GLY A 1 72 ? -3.138 -5.698 -2.064 1.00 95.44 72 GLY A C 1
ATOM 575 O O . GLY A 1 72 ? -4.098 -6.364 -1.694 1.00 95.44 72 GLY A O 1
ATOM 576 N N . THR A 1 73 ? -1.901 -5.975 -1.643 1.00 94.94 73 THR A N 1
ATOM 577 C CA . THR A 1 73 ? -1.591 -7.070 -0.710 1.00 94.94 73 THR A CA 1
ATOM 578 C C . THR A 1 73 ? -1.311 -6.550 0.700 1.00 94.94 73 THR A C 1
ATOM 580 O O . THR A 1 73 ? -0.782 -5.450 0.883 1.00 94.94 73 THR A O 1
ATOM 583 N N . THR A 1 74 ? -1.588 -7.369 1.721 1.00 95.56 74 THR A N 1
ATOM 584 C CA . THR A 1 74 ? -1.234 -7.051 3.117 1.00 95.56 74 THR A CA 1
ATOM 585 C C . THR A 1 74 ? 0.275 -6.817 3.280 1.00 95.56 74 THR A C 1
ATOM 587 O O . THR A 1 74 ? 0.693 -5.979 4.079 1.00 95.56 74 THR A O 1
ATOM 590 N N . ALA A 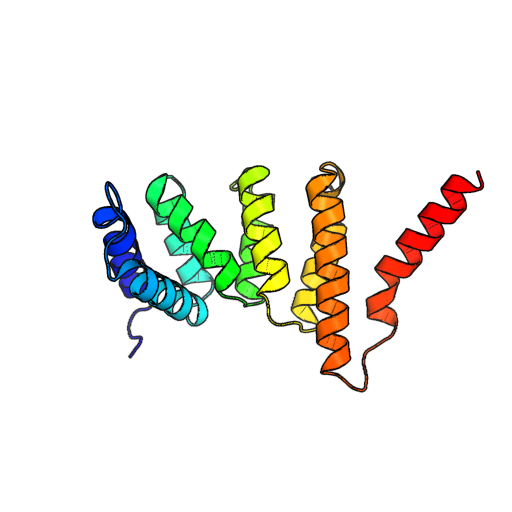1 75 ? 1.107 -7.507 2.490 1.00 93.88 75 ALA A N 1
ATOM 591 C CA . ALA A 1 75 ? 2.557 -7.312 2.470 1.00 93.88 75 ALA A CA 1
ATOM 592 C C . ALA A 1 75 ? 2.959 -5.910 1.976 1.00 93.88 75 ALA A C 1
ATOM 594 O O . ALA A 1 75 ? 3.831 -5.286 2.581 1.00 93.88 75 ALA A O 1
ATOM 595 N N . ALA A 1 76 ? 2.304 -5.388 0.933 1.00 95.19 76 ALA A N 1
ATOM 596 C CA . ALA A 1 76 ? 2.554 -4.036 0.435 1.00 95.19 76 ALA A CA 1
ATOM 597 C C . ALA A 1 76 ? 2.135 -2.965 1.457 1.00 95.19 76 ALA A C 1
ATOM 599 O O . ALA A 1 76 ? 2.910 -2.049 1.736 1.00 95.19 76 ALA A O 1
ATOM 600 N N . LEU A 1 77 ? 0.963 -3.121 2.090 1.00 95.75 77 LEU A N 1
ATOM 601 C CA . LEU A 1 77 ? 0.523 -2.232 3.175 1.00 95.75 77 LEU A CA 1
ATOM 602 C C . LEU A 1 77 ? 1.519 -2.239 4.347 1.00 95.75 77 LEU A C 1
ATOM 604 O O . LEU A 1 77 ? 1.849 -1.189 4.900 1.00 95.75 77 LEU A O 1
ATOM 608 N N . ARG A 1 78 ? 2.040 -3.420 4.703 1.00 95.38 78 ARG A N 1
ATOM 609 C CA . ARG A 1 78 ? 3.040 -3.569 5.769 1.00 95.38 78 ARG A CA 1
ATOM 610 C C . ARG A 1 78 ? 4.334 -2.843 5.424 1.00 95.38 78 ARG A C 1
ATOM 612 O O . ARG A 1 78 ? 4.863 -2.126 6.269 1.00 95.38 78 ARG A O 1
ATOM 619 N N . LEU A 1 79 ? 4.788 -2.965 4.178 1.00 94.94 79 LEU A N 1
ATOM 620 C CA . LEU A 1 79 ? 5.981 -2.276 3.705 1.00 94.94 79 LEU A CA 1
ATOM 621 C C . LEU A 1 79 ? 5.829 -0.750 3.791 1.00 94.94 79 LEU A C 1
ATOM 623 O O . LEU A 1 79 ? 6.740 -0.082 4.274 1.00 94.94 79 LEU A O 1
ATOM 627 N N . ILE A 1 80 ? 4.676 -0.197 3.388 1.00 95.25 80 ILE A N 1
ATOM 628 C CA . ILE A 1 80 ? 4.381 1.246 3.502 1.00 95.25 80 ILE A CA 1
ATOM 629 C C . ILE A 1 80 ? 4.499 1.708 4.962 1.00 95.25 80 ILE A C 1
ATOM 631 O O . ILE A 1 80 ? 5.189 2.693 5.242 1.00 95.25 80 ILE A O 1
ATOM 635 N N . LYS A 1 81 ? 3.880 0.971 5.897 1.00 93.75 81 LYS A N 1
ATOM 636 C CA . LYS A 1 81 ? 3.984 1.240 7.341 1.00 93.75 81 LYS A CA 1
ATOM 637 C C . LYS A 1 81 ? 5.444 1.272 7.798 1.00 93.75 81 LYS A C 1
ATOM 639 O O . LYS A 1 81 ? 5.866 2.228 8.443 1.00 93.75 81 LYS A O 1
ATOM 644 N N . GLU A 1 82 ? 6.222 0.253 7.456 1.00 94.75 82 GLU A N 1
ATOM 645 C CA . GLU A 1 82 ? 7.616 0.138 7.896 1.00 94.75 82 GLU A CA 1
ATOM 646 C C . GLU A 1 82 ? 8.502 1.239 7.303 1.00 94.75 82 GLU A C 1
ATOM 648 O O . GLU A 1 82 ? 9.355 1.777 8.006 1.00 94.75 82 GLU A O 1
ATOM 653 N N . LYS A 1 83 ? 8.281 1.642 6.042 1.00 95.25 83 LYS A N 1
ATOM 654 C CA . LYS A 1 83 ? 9.040 2.749 5.432 1.00 95.25 83 LYS A CA 1
ATOM 655 C C . LYS A 1 83 ? 8.745 4.081 6.111 1.00 95.25 83 LYS A C 1
ATOM 657 O O . LYS A 1 83 ? 9.657 4.883 6.305 1.00 95.25 83 LYS A O 1
ATOM 662 N N . PHE A 1 84 ? 7.506 4.308 6.541 1.00 92.81 84 PHE A N 1
ATOM 663 C CA . PHE A 1 84 ? 7.187 5.477 7.355 1.00 92.81 84 PHE A CA 1
ATOM 664 C C . PHE A 1 84 ? 7.845 5.437 8.738 1.00 92.81 84 PHE A C 1
ATOM 666 O O . PHE A 1 84 ? 8.377 6.454 9.197 1.00 92.81 84 PHE A O 1
ATOM 673 N N . GLN A 1 85 ? 7.841 4.279 9.400 1.00 92.12 85 GLN A N 1
ATOM 674 C CA . GLN A 1 85 ? 8.490 4.100 10.702 1.00 92.12 85 GLN A CA 1
ATOM 675 C C . GLN A 1 85 ? 10.008 4.310 10.611 1.00 92.12 85 GLN A C 1
ATOM 677 O O . GLN A 1 85 ? 10.591 4.953 11.480 1.00 92.12 85 GLN A O 1
ATOM 682 N N . ALA A 1 86 ? 10.625 3.885 9.508 1.00 94.81 86 ALA A N 1
ATOM 683 C CA . ALA A 1 86 ? 12.037 4.109 9.208 1.00 94.81 86 ALA A CA 1
ATOM 684 C C . ALA A 1 86 ? 12.376 5.551 8.764 1.00 94.81 86 ALA A C 1
ATOM 686 O O . ALA A 1 86 ? 13.516 5.818 8.396 1.00 94.81 86 ALA A O 1
ATOM 687 N N . ASN A 1 87 ? 11.415 6.486 8.785 1.00 93.75 87 ASN A N 1
ATOM 688 C CA . ASN A 1 87 ? 11.567 7.859 8.277 1.00 93.75 87 ASN A CA 1
ATOM 689 C C . ASN A 1 87 ? 11.967 7.935 6.791 1.00 93.75 87 ASN A C 1
ATOM 691 O O . ASN A 1 87 ? 12.497 8.945 6.339 1.00 93.75 87 ASN A O 1
ATOM 695 N N . GLU A 1 88 ? 11.688 6.885 6.017 1.00 95.62 88 GLU A N 1
ATOM 696 C CA . GLU A 1 88 ? 11.979 6.848 4.583 1.00 95.62 88 GLU A CA 1
ATOM 697 C C . GLU A 1 88 ? 10.843 7.430 3.736 1.00 95.62 88 GLU A C 1
ATOM 699 O O . GLU A 1 88 ? 11.015 7.545 2.525 1.00 95.62 88 GLU A O 1
ATOM 704 N N . LEU A 1 89 ? 9.703 7.789 4.342 1.00 95.25 89 LEU A N 1
ATOM 705 C CA . LEU A 1 89 ? 8.571 8.478 3.714 1.00 95.25 89 LEU A CA 1
ATOM 706 C C . LEU A 1 89 ? 8.282 9.798 4.431 1.00 95.25 89 LEU A C 1
ATOM 708 O O . LEU A 1 89 ? 8.222 9.849 5.663 1.00 95.25 89 LEU A O 1
ATOM 712 N N . THR A 1 90 ? 8.038 10.849 3.653 1.00 93.50 90 THR A N 1
ATOM 713 C CA . THR A 1 90 ? 7.490 12.112 4.161 1.00 93.50 90 THR A CA 1
ATOM 714 C C . THR A 1 90 ? 5.996 11.976 4.478 1.00 93.50 90 THR A C 1
ATOM 716 O O . THR A 1 90 ? 5.330 11.043 4.026 1.00 93.50 90 THR A O 1
ATOM 719 N N . VAL A 1 91 ? 5.436 12.919 5.244 1.00 92.25 91 VAL A N 1
ATOM 720 C CA . VAL A 1 91 ? 3.996 12.921 5.559 1.00 92.25 91 VAL A CA 1
ATOM 721 C C . VAL A 1 91 ? 3.126 13.000 4.294 1.00 92.25 91 VAL A C 1
ATOM 723 O O . VAL A 1 91 ? 2.191 12.204 4.207 1.00 92.25 91 VAL A O 1
ATOM 726 N N . PRO A 1 92 ? 3.411 13.858 3.288 1.00 94.00 92 PRO A N 1
ATOM 727 C CA . PRO A 1 92 ? 2.635 13.871 2.044 1.00 94.00 92 PRO A CA 1
ATOM 728 C C . PRO A 1 92 ? 2.705 12.551 1.267 1.00 94.00 92 PRO A C 1
ATOM 730 O O . PRO A 1 92 ? 1.670 12.041 0.845 1.00 94.00 92 PRO A O 1
ATOM 733 N N . GLU A 1 93 ? 3.899 11.961 1.132 1.00 95.00 93 GLU A N 1
ATOM 734 C CA . GLU A 1 93 ? 4.076 10.671 0.447 1.00 95.00 93 GLU A CA 1
ATOM 735 C C . GLU A 1 93 ? 3.315 9.549 1.154 1.00 95.00 93 GLU A C 1
ATOM 737 O O . GLU A 1 93 ? 2.626 8.768 0.499 1.00 95.00 93 GLU A O 1
ATOM 742 N N . LEU A 1 94 ? 3.396 9.490 2.489 1.00 94.06 94 LEU A N 1
ATOM 743 C CA . LEU A 1 94 ? 2.613 8.533 3.260 1.00 94.06 94 LEU A CA 1
ATOM 744 C C . LEU A 1 94 ? 1.116 8.779 3.070 1.00 94.06 94 LEU A C 1
ATOM 746 O O . LEU A 1 94 ? 0.386 7.824 2.849 1.00 94.06 94 LEU A O 1
ATOM 750 N N . THR A 1 95 ? 0.655 10.026 3.151 1.00 93.69 95 THR A N 1
ATOM 751 C CA . THR A 1 95 ? -0.771 10.372 3.031 1.00 93.69 95 THR A CA 1
ATOM 752 C C . THR A 1 95 ? -1.337 9.884 1.694 1.00 93.69 95 THR A C 1
ATOM 754 O O . THR A 1 95 ? -2.363 9.206 1.669 1.00 93.69 95 THR A O 1
ATOM 757 N N . GLN A 1 96 ? -0.639 10.155 0.585 1.00 93.00 96 GLN A N 1
ATOM 758 C CA . GLN A 1 96 ? -1.042 9.697 -0.747 1.00 93.00 96 GLN A CA 1
ATOM 759 C C . GLN A 1 96 ? -1.015 8.167 -0.857 1.00 93.00 96 GLN A C 1
ATOM 761 O O . GLN A 1 96 ? -1.996 7.563 -1.295 1.00 93.00 96 GLN A O 1
ATOM 766 N N . ALA A 1 97 ? 0.085 7.530 -0.444 1.00 95.12 97 ALA A N 1
ATOM 767 C CA . ALA A 1 97 ? 0.229 6.082 -0.546 1.00 95.12 97 ALA A CA 1
ATOM 768 C C . ALA A 1 97 ? -0.802 5.349 0.323 1.00 95.12 97 ALA A C 1
ATOM 770 O O . ALA A 1 97 ? -1.401 4.368 -0.107 1.00 95.12 97 ALA A O 1
ATOM 771 N N . LEU A 1 98 ? -1.037 5.832 1.540 1.00 93.94 98 LEU A N 1
ATOM 772 C CA . LEU A 1 98 ? -1.900 5.182 2.513 1.00 93.94 98 LEU A CA 1
ATOM 773 C C . LEU A 1 98 ? -3.377 5.278 2.134 1.00 93.94 98 LEU A C 1
ATOM 775 O O . LEU A 1 98 ? -4.081 4.278 2.253 1.00 93.94 98 LEU A O 1
ATOM 779 N N . LEU A 1 99 ? -3.828 6.426 1.614 1.00 93.75 99 LEU A N 1
ATOM 780 C CA . LEU A 1 99 ? -5.190 6.585 1.099 1.00 93.75 99 LEU A CA 1
ATOM 781 C C . LEU A 1 99 ? -5.513 5.507 0.056 1.00 93.75 99 LEU A C 1
ATOM 783 O O . LEU A 1 99 ? -6.519 4.805 0.163 1.00 93.75 99 LEU A O 1
ATOM 787 N N . VAL A 1 100 ? -4.625 5.346 -0.927 1.00 96.00 100 VAL A N 1
ATOM 788 C CA . VAL A 1 100 ? -4.791 4.358 -1.998 1.00 96.00 100 VAL A CA 1
ATOM 789 C C . VAL A 1 100 ? -4.633 2.938 -1.452 1.00 96.00 100 VAL A C 1
ATOM 791 O O . VAL A 1 100 ? -5.442 2.072 -1.771 1.00 96.00 100 VAL A O 1
ATOM 794 N N . ALA A 1 101 ? -3.644 2.681 -0.592 1.00 96.81 101 ALA A N 1
ATOM 795 C CA . ALA A 1 101 ? -3.387 1.345 -0.058 1.00 96.81 101 ALA A CA 1
ATOM 796 C C . ALA A 1 101 ? -4.558 0.813 0.779 1.00 96.81 101 ALA A C 1
ATOM 798 O O . ALA A 1 101 ? -4.925 -0.350 0.633 1.00 96.81 101 ALA A O 1
ATOM 799 N N . LEU A 1 102 ? -5.166 1.651 1.625 1.00 95.44 102 LEU A N 1
ATOM 800 C CA . LEU A 1 102 ? -6.312 1.262 2.455 1.00 95.44 102 LEU A CA 1
ATOM 801 C C . LEU A 1 102 ? -7.546 0.926 1.608 1.00 95.44 102 LEU A C 1
ATOM 803 O O . LEU A 1 102 ? -8.310 0.033 1.972 1.00 95.44 102 LEU A O 1
ATOM 807 N N . HIS A 1 103 ? -7.711 1.591 0.461 1.00 94.56 103 HIS A N 1
ATOM 808 C CA . HIS A 1 103 ? -8.759 1.263 -0.502 1.00 94.56 103 HIS A CA 1
ATOM 809 C C . HIS A 1 103 ? -8.446 -0.014 -1.298 1.00 94.56 103 HIS A C 1
ATOM 811 O O . HIS A 1 103 ? -9.321 -0.851 -1.499 1.00 94.56 103 HIS A O 1
ATOM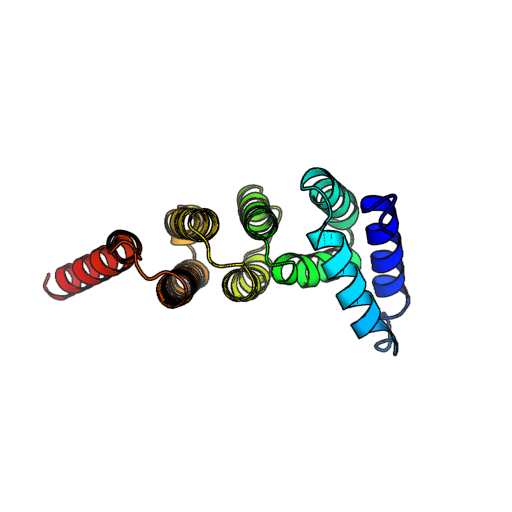 817 N N . MET A 1 104 ? -7.202 -0.198 -1.737 1.00 96.06 104 MET A N 1
ATOM 818 C CA . MET A 1 104 ? -6.827 -1.271 -2.666 1.00 96.06 104 MET A CA 1
ATOM 819 C C . MET A 1 104 ? -6.510 -2.608 -1.994 1.00 96.06 104 MET A C 1
ATOM 821 O O . MET A 1 104 ? -6.603 -3.648 -2.642 1.00 96.06 104 MET A O 1
ATOM 825 N N . VAL A 1 105 ? -6.093 -2.605 -0.726 1.00 96.62 105 VAL A N 1
ATOM 826 C CA . VAL A 1 105 ? -5.702 -3.835 -0.028 1.00 96.62 105 VAL A CA 1
ATOM 827 C C . VAL A 1 105 ? -6.882 -4.795 0.094 1.00 96.62 105 VAL A C 1
ATOM 829 O O . VAL A 1 105 ? -7.990 -4.375 0.433 1.00 96.62 105 VAL A O 1
ATOM 832 N N . THR A 1 106 ? -6.653 -6.086 -0.151 1.00 95.12 106 THR A N 1
ATOM 833 C CA . THR A 1 106 ? -7.640 -7.131 0.146 1.00 95.12 106 THR A CA 1
ATOM 834 C C . THR A 1 106 ? -8.026 -7.072 1.620 1.00 95.12 106 THR A C 1
ATOM 836 O O . THR A 1 106 ? -7.154 -7.124 2.485 1.00 95.12 106 THR A O 1
ATOM 839 N N . ALA A 1 107 ? -9.325 -6.971 1.904 1.00 95.62 107 ALA A N 1
ATOM 840 C CA . ALA A 1 107 ? -9.825 -6.959 3.268 1.00 95.62 107 ALA A CA 1
ATOM 841 C C . ALA A 1 107 ? -9.766 -8.379 3.850 1.00 95.62 107 ALA A C 1
ATOM 843 O O . ALA A 1 107 ? -10.486 -9.273 3.424 1.00 95.62 107 ALA A O 1
ATOM 844 N N . ASN A 1 108 ? -8.875 -8.595 4.810 1.00 94.06 108 ASN A N 1
ATOM 845 C CA . ASN A 1 108 ? -8.764 -9.829 5.578 1.00 94.06 108 ASN A CA 1
ATOM 846 C C . ASN A 1 108 ? -8.361 -9.505 7.020 1.00 94.06 108 ASN A C 1
ATOM 848 O O . ASN A 1 108 ? -8.071 -8.357 7.366 1.00 94.06 108 ASN A O 1
ATOM 852 N N . GLN A 1 109 ? -8.338 -10.518 7.882 1.00 93.06 109 GLN A N 1
ATOM 853 C CA . GLN A 1 109 ? -8.037 -10.314 9.295 1.00 93.06 109 GLN A CA 1
ATOM 854 C C . GLN A 1 109 ? -6.650 -9.681 9.516 1.00 93.06 109 GLN A C 1
ATOM 856 O O . GLN A 1 109 ? -6.523 -8.765 10.330 1.00 93.06 109 GLN A O 1
ATOM 861 N N . ASP A 1 110 ? -5.641 -10.077 8.735 1.00 94.62 110 ASP A N 1
ATOM 862 C CA . ASP A 1 110 ? -4.285 -9.532 8.840 1.00 94.62 110 ASP A CA 1
ATOM 863 C C . ASP A 1 110 ? -4.215 -8.058 8.423 1.00 94.62 110 ASP A C 1
ATOM 865 O O . ASP A 1 110 ? -3.548 -7.256 9.079 1.00 94.62 110 ASP A O 1
ATOM 869 N N . SER A 1 111 ? -4.896 -7.670 7.339 1.00 96.31 111 SER A N 1
ATOM 870 C CA . SER A 1 111 ? -4.921 -6.279 6.876 1.00 96.31 111 SER A CA 1
ATOM 871 C C . SER A 1 111 ? -5.673 -5.380 7.861 1.00 96.31 111 SER A C 1
ATOM 873 O O . SER A 1 111 ? -5.245 -4.249 8.112 1.00 96.31 111 SER A O 1
ATOM 875 N N . ILE A 1 112 ? -6.747 -5.891 8.475 1.00 95.50 112 ILE A N 1
ATOM 876 C CA . ILE A 1 112 ? -7.522 -5.180 9.501 1.00 95.50 112 ILE A CA 1
ATOM 877 C C . ILE A 1 112 ? -6.670 -4.965 10.752 1.00 95.50 112 ILE A C 1
ATOM 879 O O . ILE A 1 112 ? -6.563 -3.836 11.233 1.00 95.50 112 ILE A O 1
ATOM 883 N N . GLN A 1 113 ? -6.007 -6.011 11.251 1.00 93.69 113 GLN A N 1
ATOM 884 C CA . GLN A 1 113 ? -5.100 -5.903 12.399 1.00 93.69 113 GLN A CA 1
ATOM 885 C C . GLN A 1 113 ? -3.929 -4.960 12.112 1.00 93.69 113 GLN A C 1
ATOM 887 O O . GLN A 1 113 ? -3.563 -4.136 12.954 1.00 93.69 113 GLN A O 1
ATOM 892 N N . LEU A 1 114 ? -3.362 -5.026 10.906 1.00 95.44 114 LEU A N 1
ATOM 893 C CA . LEU A 1 114 ? -2.299 -4.124 10.485 1.00 95.44 114 LEU A CA 1
ATOM 894 C C . LEU A 1 114 ? -2.774 -2.665 10.481 1.00 95.44 114 LEU A C 1
ATOM 896 O O . LEU A 1 114 ? -2.073 -1.801 11.008 1.00 95.44 114 LEU A O 1
ATOM 900 N N . THR A 1 115 ? -3.971 -2.397 9.963 1.00 94.75 115 THR A N 1
ATOM 901 C CA . THR A 1 115 ? -4.563 -1.050 9.942 1.00 94.75 115 THR A CA 1
ATOM 902 C C . THR A 1 115 ? -4.857 -0.543 11.354 1.00 94.75 115 THR A C 1
ATOM 904 O O . THR A 1 115 ? -4.490 0.584 11.682 1.00 94.75 115 THR A O 1
ATOM 907 N N . ALA A 1 116 ? -5.407 -1.389 12.230 1.00 91.69 116 ALA A N 1
ATOM 908 C CA . ALA A 1 116 ? -5.598 -1.055 13.642 1.00 91.69 116 ALA A CA 1
ATOM 909 C C . ALA A 1 116 ? -4.267 -0.705 14.325 1.00 91.69 116 ALA A C 1
ATOM 911 O O . ALA A 1 116 ? -4.161 0.304 15.019 1.00 91.69 116 ALA A O 1
ATOM 912 N N . SER A 1 117 ? -3.214 -1.491 14.076 1.00 91.31 117 SER A N 1
ATOM 913 C CA . SER A 1 117 ? -1.885 -1.215 14.632 1.00 91.31 117 SER A CA 1
ATOM 914 C C . SER A 1 117 ? -1.304 0.117 14.144 1.00 91.31 117 SER A C 1
ATOM 916 O O . SER A 1 117 ? -0.560 0.761 14.876 1.00 91.31 117 SER A O 1
ATOM 918 N N . LEU A 1 118 ? -1.646 0.536 12.921 1.00 90.50 118 LEU A N 1
ATOM 919 C CA . LEU A 1 118 ? -1.235 1.821 12.364 1.00 90.50 118 LEU A CA 1
ATOM 920 C C . LEU A 1 118 ? -2.008 2.977 13.015 1.00 90.50 118 LEU A C 1
ATOM 922 O O . LEU A 1 118 ? -1.408 4.000 13.324 1.00 90.50 118 LEU A O 1
ATOM 926 N N . ALA A 1 119 ? -3.301 2.795 13.302 1.00 86.44 119 ALA A N 1
ATOM 927 C CA . ALA A 1 119 ? -4.119 3.773 14.029 1.00 86.44 119 ALA A CA 1
ATOM 928 C C . ALA A 1 119 ? -3.598 4.019 15.455 1.00 86.44 119 ALA A C 1
ATOM 930 O O . ALA A 1 119 ? -3.723 5.113 16.009 1.00 86.44 119 ALA A O 1
ATOM 931 N N . LEU A 1 120 ? -3.006 2.985 16.061 1.00 85.62 120 LEU A N 1
ATOM 932 C CA . LEU A 1 120 ? -2.446 3.042 17.406 1.00 85.62 120 LEU A CA 1
ATOM 933 C C . LEU A 1 120 ? -1.019 3.607 17.464 1.00 85.62 120 LEU A C 1
ATOM 935 O O . LEU A 1 120 ? -0.580 3.956 18.563 1.00 85.62 120 LEU A O 1
ATOM 939 N N . ASP A 1 121 ? -0.332 3.733 16.324 1.00 88.00 121 ASP A N 1
ATOM 940 C CA . ASP A 1 121 ? 1.060 4.180 16.235 1.00 88.00 121 ASP A CA 1
ATOM 941 C C . ASP A 1 121 ? 1.220 5.626 16.766 1.00 88.00 121 ASP A C 1
ATOM 943 O O . ASP A 1 121 ? 0.525 6.539 16.303 1.00 88.00 121 ASP A O 1
ATOM 947 N N . PRO A 1 122 ? 2.126 5.879 17.733 1.00 89.81 122 PRO A N 1
ATOM 948 C CA . PRO A 1 122 ? 2.306 7.208 18.315 1.00 89.81 122 PRO A CA 1
ATO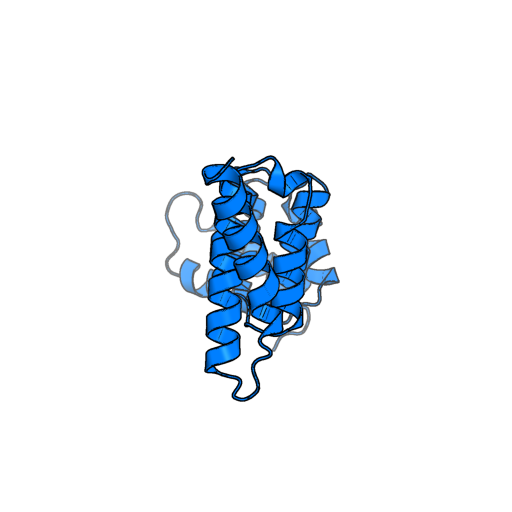M 949 C C . PRO A 1 122 ? 2.677 8.289 17.294 1.00 89.81 122 PRO A C 1
ATOM 951 O O . PRO A 1 122 ? 2.209 9.418 17.412 1.00 89.81 122 PRO A O 1
ATOM 954 N N . LYS A 1 123 ? 3.483 7.953 16.278 1.00 89.69 123 LYS A N 1
ATOM 955 C CA . LYS A 1 123 ? 3.915 8.894 15.235 1.00 89.69 123 LYS A CA 1
ATOM 956 C C . LYS A 1 123 ? 2.764 9.256 14.300 1.00 89.69 123 LYS A C 1
ATOM 958 O O . LYS A 1 123 ? 2.711 10.366 13.785 1.00 89.69 123 LYS A O 1
ATOM 963 N N . VAL A 1 124 ? 1.837 8.326 14.082 1.00 90.12 124 VAL A N 1
ATOM 964 C CA . VAL A 1 124 ? 0.604 8.583 13.329 1.00 90.12 124 VAL A CA 1
ATOM 965 C C . VAL A 1 124 ? -0.349 9.459 14.136 1.00 90.12 124 VAL A C 1
ATOM 967 O O . VAL A 1 124 ? -0.903 10.416 13.601 1.00 90.12 124 VAL A O 1
ATOM 970 N N . LYS A 1 125 ? -0.534 9.158 15.427 1.00 87.69 125 LYS A N 1
ATOM 971 C CA . LYS A 1 125 ? -1.481 9.872 16.298 1.00 87.69 125 LYS A CA 1
ATOM 972 C C . LYS A 1 125 ? -1.193 11.366 16.427 1.00 87.69 125 LYS A C 1
ATOM 974 O O . LYS A 1 125 ? -2.126 12.137 16.641 1.00 87.69 125 LYS A O 1
ATOM 979 N N . THR A 1 126 ? 0.065 11.781 16.291 1.00 91.25 126 THR A N 1
ATOM 980 C CA . THR A 1 126 ? 0.461 13.197 16.330 1.00 91.25 126 THR A CA 1
ATOM 981 C C . THR A 1 126 ? 0.160 13.952 15.034 1.00 91.25 126 THR A C 1
ATOM 983 O O . THR A 1 126 ? 0.286 15.174 15.010 1.00 91.25 126 THR A O 1
ATOM 986 N N . ILE A 1 127 ? -0.259 13.262 13.967 1.00 92.19 127 ILE A N 1
ATOM 987 C CA . ILE A 1 127 ? -0.549 13.843 12.653 1.00 92.19 127 ILE A CA 1
ATOM 988 C C . ILE A 1 127 ? -2.055 13.679 12.366 1.00 92.19 127 ILE A C 1
ATOM 990 O O . ILE A 1 127 ? -2.476 12.612 11.909 1.00 92.19 127 ILE A O 1
ATOM 994 N N . PRO A 1 128 ? -2.886 14.719 12.594 1.00 91.31 128 PRO A N 1
ATOM 995 C CA . PRO A 1 128 ? -4.348 14.605 12.534 1.00 91.31 128 PRO A CA 1
ATOM 996 C C . PRO A 1 128 ? -4.884 14.013 11.226 1.00 91.31 128 PRO A C 1
ATOM 998 O O . PRO A 1 128 ? -5.717 13.113 11.257 1.00 91.31 128 PRO A O 1
ATOM 1001 N N . VAL A 1 129 ? -4.342 14.443 10.080 1.00 91.12 129 VAL A N 1
ATOM 1002 C CA . VAL A 1 129 ? -4.768 13.945 8.761 1.00 91.12 129 VAL A CA 1
ATOM 1003 C C . VAL A 1 129 ? -4.545 12.438 8.598 1.00 91.12 129 VAL A C 1
ATOM 1005 O O . VAL A 1 129 ? -5.389 11.754 8.026 1.00 91.12 129 VAL A O 1
ATOM 1008 N N . LEU A 1 130 ? -3.444 11.897 9.133 1.00 92.06 130 LEU A N 1
ATOM 1009 C CA . LEU A 1 130 ? -3.157 10.464 9.057 1.00 92.06 130 LEU A CA 1
ATOM 1010 C C . LEU A 1 130 ? -4.050 9.679 10.011 1.00 92.06 130 LEU A C 1
ATOM 1012 O O . LEU A 1 130 ? -4.594 8.649 9.620 1.00 92.06 130 LEU A O 1
ATOM 1016 N N . ARG A 1 131 ? -4.233 10.179 11.238 1.00 90.56 131 ARG A N 1
ATOM 1017 C CA . ARG A 1 131 ? -5.134 9.579 12.228 1.00 90.56 131 ARG A CA 1
ATOM 1018 C C . ARG A 1 131 ? -6.537 9.385 11.647 1.00 90.56 131 ARG A C 1
ATOM 1020 O O . ARG A 1 131 ? -7.064 8.276 11.698 1.00 90.56 131 ARG A O 1
ATOM 1027 N N . ASP A 1 132 ? -7.112 10.439 11.075 1.00 89.81 132 ASP A N 1
ATOM 1028 C CA . ASP A 1 132 ? -8.485 10.408 10.562 1.00 89.81 132 ASP A CA 1
ATOM 1029 C C . ASP A 1 132 ? -8.587 9.505 9.323 1.00 89.81 132 ASP A C 1
ATOM 1031 O O . ASP A 1 132 ? -9.462 8.642 9.246 1.00 89.81 132 ASP A O 1
ATOM 1035 N N . MET A 1 133 ? -7.625 9.614 8.399 1.00 92.25 133 MET A N 1
ATOM 1036 C CA . MET A 1 133 ? -7.544 8.757 7.213 1.00 92.25 133 MET A CA 1
ATOM 1037 C C . MET A 1 133 ? -7.471 7.268 7.564 1.00 92.25 133 MET A C 1
ATOM 1039 O O . MET A 1 133 ? -8.149 6.452 6.938 1.00 92.25 133 MET A O 1
ATOM 1043 N N . ILE A 1 134 ? -6.665 6.896 8.559 1.00 93.69 134 ILE A N 1
ATOM 1044 C CA . ILE A 1 134 ? -6.526 5.496 8.966 1.00 93.69 134 ILE A CA 1
ATOM 1045 C C . ILE A 1 134 ? -7.808 4.989 9.609 1.00 93.69 134 ILE A C 1
ATOM 1047 O O . ILE A 1 134 ? -8.193 3.856 9.335 1.00 93.69 134 ILE A O 1
ATOM 1051 N N . MET A 1 135 ? -8.499 5.804 10.408 1.00 91.69 135 MET A N 1
ATOM 1052 C CA . MET A 1 135 ? -9.792 5.411 10.972 1.00 91.69 135 MET A CA 1
ATOM 1053 C C . MET A 1 135 ? -10.858 5.217 9.885 1.00 91.69 135 MET A C 1
ATOM 1055 O O . MET A 1 135 ? -11.599 4.233 9.939 1.00 91.69 135 MET A O 1
ATOM 1059 N N . PHE A 1 136 ? -10.893 6.069 8.853 1.00 92.19 136 PHE A N 1
ATOM 1060 C CA . PHE A 1 136 ? -11.776 5.865 7.697 1.00 92.19 136 PHE A CA 1
ATOM 1061 C C . PHE A 1 136 ? -11.428 4.598 6.913 1.00 92.19 136 PHE A C 1
ATOM 1063 O O . PHE A 1 136 ? -12.319 3.822 6.554 1.00 92.19 136 PHE A O 1
ATOM 1070 N N . GLY A 1 137 ? -10.139 4.354 6.674 1.00 94.12 137 GLY A N 1
ATOM 1071 C CA . GLY A 1 137 ? -9.690 3.133 6.014 1.00 94.12 137 GLY A CA 1
ATOM 1072 C C . GLY A 1 137 ? -9.966 1.881 6.844 1.00 94.12 137 GLY A C 1
ATOM 1073 O O . GLY A 1 137 ? -10.380 0.873 6.282 1.00 94.12 137 GLY A O 1
ATOM 1074 N N . TYR A 1 138 ? -9.821 1.950 8.170 1.00 94.69 138 TYR A N 1
ATOM 1075 C CA . TYR A 1 138 ? -10.163 0.865 9.088 1.00 94.69 138 TYR A CA 1
ATOM 1076 C C . TYR A 1 138 ? -11.644 0.504 8.984 1.00 94.69 138 TYR A C 1
ATOM 1078 O O . TYR A 1 138 ? -11.967 -0.646 8.696 1.00 94.69 138 TYR A O 1
ATOM 1086 N N . GLY A 1 139 ? -12.539 1.488 9.128 1.00 93.62 139 GLY A N 1
ATOM 1087 C CA . GLY A 1 139 ? -13.981 1.267 9.002 1.00 93.62 139 GLY A CA 1
ATOM 1088 C C . GLY A 1 139 ? -14.374 0.718 7.628 1.00 93.62 139 GLY A C 1
ATOM 1089 O O . GLY A 1 139 ? -15.113 -0.258 7.546 1.00 93.62 139 GLY A O 1
ATOM 1090 N N . SER A 1 140 ? -13.807 1.271 6.551 1.00 94.06 140 SER A N 1
ATOM 1091 C CA . SER A 1 140 ? -14.043 0.786 5.181 1.00 94.06 140 SER A CA 1
ATOM 1092 C C . SER A 1 140 ? -13.570 -0.659 4.990 1.00 94.06 140 SER A C 1
ATOM 1094 O O . SER A 1 140 ? -14.220 -1.457 4.319 1.00 94.06 140 SER A O 1
ATOM 1096 N N . MET A 1 141 ? -12.432 -1.020 5.583 1.00 94.38 141 MET A N 1
ATOM 1097 C CA . MET A 1 141 ? -11.873 -2.365 5.491 1.00 94.38 141 MET A CA 1
ATOM 1098 C C . MET A 1 141 ? -12.693 -3.383 6.281 1.00 94.38 141 MET A C 1
ATOM 1100 O O . MET A 1 141 ? -12.947 -4.466 5.760 1.00 94.38 141 MET A O 1
ATOM 1104 N N . VAL A 1 142 ? -13.139 -3.027 7.489 1.00 94.81 142 VAL A N 1
ATOM 1105 C CA . VAL A 1 142 ? -14.048 -3.858 8.289 1.00 94.81 142 VAL A CA 1
ATOM 1106 C C . VAL A 1 142 ? -15.378 -4.046 7.565 1.00 94.81 142 VAL A C 1
ATOM 1108 O O . VAL A 1 142 ? -15.837 -5.177 7.461 1.00 94.81 142 VAL A O 1
ATOM 1111 N N . ALA A 1 143 ? -15.952 -2.983 6.989 1.00 94.31 143 ALA A N 1
ATOM 1112 C CA . ALA A 1 143 ? -17.199 -3.068 6.231 1.00 94.31 143 ALA A CA 1
ATOM 1113 C C . ALA A 1 143 ? -17.095 -4.052 5.054 1.00 94.31 143 ALA A C 1
ATOM 1115 O O . ALA A 1 143 ? -17.910 -4.963 4.959 1.00 94.31 143 ALA A O 1
ATOM 1116 N N . ARG A 1 144 ? -16.056 -3.932 4.210 1.00 95.00 144 ARG A N 1
ATOM 1117 C CA . ARG A 1 144 ? -15.823 -4.870 3.093 1.00 95.00 144 ARG A CA 1
ATOM 1118 C C . ARG A 1 144 ? -15.607 -6.306 3.566 1.00 95.00 144 ARG A C 1
ATOM 1120 O O . ARG A 1 144 ? -16.141 -7.229 2.971 1.00 95.00 144 ARG A O 1
ATOM 1127 N N . TYR A 1 145 ? -14.826 -6.497 4.631 1.00 95.00 145 TYR A N 1
ATOM 1128 C CA . TYR A 1 145 ? -14.589 -7.831 5.181 1.00 95.00 145 TYR A CA 1
ATOM 1129 C C . TYR A 1 145 ? -15.882 -8.460 5.707 1.00 95.00 145 TYR A C 1
ATOM 1131 O O . TYR A 1 145 ? -16.148 -9.618 5.418 1.00 95.00 145 TYR A O 1
ATOM 1139 N N . CYS A 1 146 ? -16.693 -7.709 6.455 1.00 94.38 146 CYS A N 1
ATOM 1140 C CA . CYS A 1 146 ? -17.949 -8.222 6.994 1.00 94.38 146 CYS A CA 1
ATOM 1141 C C . CYS A 1 146 ? -19.009 -8.488 5.916 1.00 94.38 146 CYS A C 1
ATOM 1143 O O . CYS A 1 146 ? -19.812 -9.394 6.101 1.00 94.38 146 CYS A O 1
ATOM 1145 N N . ASP A 1 147 ? -19.014 -7.733 4.812 1.00 94.12 147 ASP A N 1
ATOM 1146 C CA . ASP A 1 147 ? -19.926 -7.965 3.680 1.00 94.12 147 ASP A CA 1
ATOM 1147 C C . ASP A 1 147 ? -19.680 -9.337 3.026 1.00 94.12 147 ASP A C 1
ATOM 1149 O O . ASP A 1 147 ? -20.614 -10.070 2.710 1.00 94.12 147 ASP A O 1
ATOM 1153 N N . GLU A 1 148 ? -18.411 -9.737 2.914 1.00 91.62 148 GLU A N 1
ATOM 1154 C CA . GLU A 1 148 ? -18.013 -11.032 2.349 1.00 91.62 148 GLU A CA 1
ATOM 1155 C C . GLU A 1 148 ? -17.998 -12.181 3.379 1.00 91.62 148 GLU A C 1
ATOM 1157 O O . GLU A 1 148 ? -17.877 -13.348 2.998 1.00 91.62 148 GLU A O 1
ATOM 1162 N N . GLN A 1 149 ? -18.095 -11.886 4.683 1.00 90.62 149 GLN A N 1
ATOM 1163 C CA . GLN A 1 149 ? -17.931 -12.862 5.769 1.00 90.62 149 GLN A CA 1
ATOM 1164 C C . GLN A 1 149 ? -19.177 -12.944 6.669 1.00 90.62 149 GLN A C 1
ATOM 1166 O O . GLN A 1 149 ? -19.325 -12.139 7.592 1.00 90.62 149 GLN A O 1
ATOM 1171 N N . PRO A 1 150 ? -20.025 -13.984 6.513 1.00 82.62 150 PRO A N 1
ATOM 1172 C CA . PRO A 1 150 ? -21.251 -14.154 7.303 1.00 82.62 150 PRO A CA 1
ATOM 1173 C C . PRO A 1 150 ? -21.038 -14.221 8.823 1.00 82.62 150 PRO A C 1
ATOM 1175 O O . PRO A 1 150 ? -21.935 -13.889 9.592 1.00 82.62 150 PRO A O 1
ATOM 1178 N N . ALA A 1 151 ? -19.853 -14.651 9.266 1.00 85.62 151 ALA A N 1
ATOM 1179 C CA . ALA A 1 151 ? -19.468 -14.750 10.674 1.00 85.62 151 ALA A CA 1
ATOM 1180 C C . ALA A 1 151 ? -18.515 -13.614 11.091 1.00 85.62 151 ALA A C 1
ATOM 1182 O O . ALA A 1 151 ? -17.527 -13.847 11.794 1.00 85.62 151 ALA A O 1
ATOM 1183 N N . CYS A 1 152 ? -18.763 -12.384 10.627 1.00 90.88 152 CYS A N 1
ATOM 1184 C CA . CYS A 1 152 ? -17.937 -11.245 11.007 1.00 90.88 152 CYS A CA 1
ATOM 1185 C C . CYS A 1 152 ? -17.995 -11.000 12.522 1.00 90.88 152 CYS A C 1
ATOM 1187 O O . CYS A 1 152 ? -19.069 -10.824 13.099 1.00 90.88 152 CYS A O 1
ATOM 1189 N N . SER A 1 153 ? -16.833 -10.982 13.180 1.00 90.31 153 SER A N 1
ATOM 1190 C CA . SER A 1 153 ? -16.766 -10.784 14.628 1.00 90.31 153 SER A CA 1
ATOM 1191 C C . SER A 1 153 ? -17.099 -9.333 15.002 1.00 90.31 153 SER A C 1
ATOM 1193 O O . SER A 1 153 ? -16.479 -8.417 14.448 1.00 90.31 153 SER A O 1
ATOM 1195 N N . PRO A 1 154 ? -17.979 -9.093 15.996 1.00 87.69 154 PRO A N 1
ATOM 1196 C CA . PRO A 1 154 ? -18.270 -7.742 16.485 1.00 87.69 154 PRO A CA 1
ATOM 1197 C C . PRO A 1 154 ? -17.027 -7.046 17.058 1.00 87.69 154 PRO A C 1
ATOM 1199 O O . PRO A 1 154 ? -16.973 -5.820 17.132 1.00 87.69 154 PRO A O 1
ATOM 1202 N N . GLU A 1 155 ? -15.988 -7.809 17.401 1.00 89.75 155 GLU A N 1
ATOM 1203 C CA . GLU A 1 155 ? -14.741 -7.274 17.945 1.00 89.75 155 GLU A CA 1
ATOM 1204 C C . GLU A 1 155 ? -13.937 -6.449 16.945 1.00 89.75 155 GLU A C 1
ATOM 1206 O O . GLU A 1 155 ? -13.134 -5.608 17.348 1.00 89.75 155 GLU A O 1
ATOM 1211 N N . LEU A 1 156 ? -14.188 -6.619 15.645 1.00 91.12 156 LEU A N 1
ATOM 1212 C CA . LEU A 1 156 ? -13.604 -5.766 14.611 1.00 91.12 156 LEU A CA 1
ATOM 1213 C C . LEU A 1 156 ? -14.165 -4.335 14.650 1.00 91.12 156 LEU A C 1
ATOM 1215 O O . LEU A 1 156 ? -13.540 -3.421 14.130 1.00 91.12 156 LEU A O 1
ATOM 1219 N N . MET A 1 157 ? -15.312 -4.108 15.293 1.00 89.06 157 MET A N 1
ATOM 1220 C CA . MET A 1 157 ? -15.877 -2.766 15.473 1.00 89.06 157 MET A CA 1
ATOM 1221 C C . MET A 1 157 ? -15.425 -2.103 16.776 1.00 89.06 157 MET A C 1
ATOM 1223 O O . MET A 1 157 ? -15.632 -0.902 16.964 1.00 89.06 157 MET A O 1
ATOM 1227 N N . ARG A 1 158 ? -14.774 -2.854 17.674 1.00 89.31 158 ARG A N 1
ATOM 1228 C CA . ARG A 1 158 ? -14.402 -2.379 19.010 1.00 89.31 158 ARG A CA 1
ATOM 1229 C C . ARG A 1 158 ? -13.593 -1.072 18.9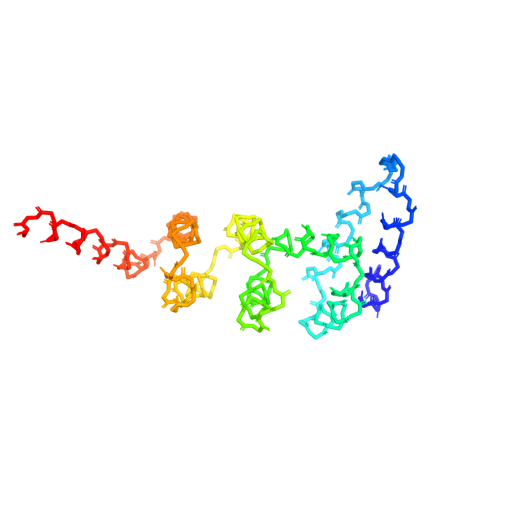83 1.00 89.31 158 ARG A C 1
ATOM 1231 O O . ARG A 1 158 ? -13.996 -0.156 19.697 1.00 89.31 158 ARG A O 1
ATOM 1238 N N . PRO A 1 159 ? -12.558 -0.890 18.133 1.00 87.56 159 PRO A N 1
ATOM 1239 C CA . PRO A 1 159 ? -11.806 0.370 18.114 1.00 87.56 159 PRO A CA 1
ATOM 1240 C C . PRO A 1 159 ? -12.653 1.595 17.741 1.00 87.56 159 PRO A C 1
ATOM 1242 O O . PRO A 1 159 ? -12.395 2.701 18.220 1.00 87.56 159 PRO A O 1
ATOM 1245 N N . ILE A 1 160 ? -13.676 1.408 16.901 1.00 87.94 160 ILE A N 1
ATOM 1246 C CA . ILE A 1 160 ? -14.607 2.471 16.500 1.00 87.94 160 ILE A CA 1
ATOM 1247 C C . ILE A 1 160 ? -15.545 2.798 17.665 1.00 87.94 160 ILE A C 1
ATOM 1249 O O . ILE A 1 160 ? -15.698 3.969 18.011 1.00 87.94 160 ILE A O 1
ATOM 1253 N N . HIS A 1 161 ? -16.124 1.775 18.301 1.00 90.31 161 HIS A N 1
ATOM 1254 C CA . HIS A 1 161 ? -17.009 1.950 19.454 1.00 90.31 161 HIS A CA 1
ATOM 1255 C C . HIS A 1 161 ? -16.298 2.634 20.627 1.00 90.31 161 HIS A C 1
ATOM 1257 O O . HIS A 1 161 ? -16.830 3.584 21.195 1.00 90.31 161 HIS A O 1
ATOM 1263 N N . GLU A 1 162 ? -15.079 2.203 20.959 1.00 89.69 162 GLU A N 1
ATOM 1264 C CA . GLU A 1 162 ? -14.276 2.809 22.027 1.00 89.69 162 GLU A CA 1
ATOM 1265 C C . GLU A 1 162 ? -13.932 4.270 21.721 1.00 89.69 162 GLU A C 1
ATOM 1267 O O . GLU A 1 162 ? -14.045 5.126 22.597 1.00 89.69 162 GLU A O 1
ATOM 1272 N N . SER A 1 163 ? -13.565 4.579 20.473 1.00 85.38 163 SER A N 1
ATOM 1273 C CA . SER A 1 163 ? -13.270 5.955 20.056 1.00 85.38 163 SER A CA 1
ATOM 1274 C C . SER A 1 163 ? -14.507 6.855 20.146 1.00 85.38 163 SER A C 1
ATOM 1276 O O . SER A 1 163 ? -14.405 7.988 20.617 1.00 85.38 163 SER A O 1
ATOM 1278 N N . ALA A 1 164 ? -15.678 6.353 19.742 1.00 88.69 164 ALA A N 1
ATOM 1279 C CA . ALA A 1 164 ? -16.940 7.080 19.849 1.00 88.69 164 ALA A CA 1
ATOM 1280 C C . ALA A 1 164 ? -17.334 7.318 21.315 1.00 88.69 164 ALA A C 1
ATOM 1282 O O . ALA A 1 164 ? -17.645 8.448 21.686 1.00 88.69 164 ALA A O 1
ATOM 1283 N N . ALA A 1 165 ? -17.248 6.289 22.163 1.00 92.06 165 ALA A N 1
ATOM 1284 C CA . ALA A 1 165 ? -17.539 6.404 23.590 1.00 92.06 165 ALA A CA 1
ATOM 1285 C C . ALA A 1 165 ? -16.626 7.434 24.276 1.00 92.06 165 ALA A C 1
ATOM 1287 O O . ALA A 1 165 ? -17.110 8.306 24.992 1.00 92.06 165 ALA A O 1
ATOM 1288 N N . GLN A 1 166 ? -15.318 7.401 23.994 1.00 89.44 166 GLN A N 1
ATOM 1289 C CA . GLN A 1 166 ? -14.367 8.385 24.523 1.00 89.44 166 GLN A CA 1
ATOM 1290 C C . GLN A 1 166 ? -14.664 9.814 24.055 1.00 89.44 166 GLN A C 1
ATOM 1292 O O . GLN A 1 166 ? -14.441 10.758 24.812 1.00 89.44 166 GLN A O 1
ATOM 1297 N N . ALA A 1 167 ? -15.123 9.995 22.814 1.00 88.06 167 ALA A N 1
ATOM 1298 C CA . ALA A 1 167 ? -15.481 11.310 22.292 1.00 88.06 167 ALA A CA 1
ATOM 1299 C C . ALA A 1 167 ? -16.731 11.874 22.983 1.00 88.06 167 ALA A C 1
ATOM 1301 O O . ALA A 1 167 ? -16.725 13.043 23.360 1.00 88.06 167 ALA A O 1
ATOM 1302 N N . VAL A 1 168 ? -17.753 11.040 23.208 1.00 92.06 168 VAL A N 1
ATOM 1303 C CA . VAL A 1 168 ? -18.968 11.419 23.949 1.00 92.06 168 VAL A CA 1
ATOM 1304 C C . VAL A 1 168 ? -18.618 11.809 25.384 1.00 92.06 168 VAL A C 1
ATOM 1306 O O . VAL A 1 168 ? -18.916 12.922 25.801 1.00 92.06 168 VAL A O 1
ATOM 1309 N N . SER A 1 169 ? -17.865 10.971 26.106 1.00 92.75 169 SER A N 1
ATOM 1310 C CA . SER A 1 169 ? -17.480 11.270 27.492 1.00 92.75 169 SER A CA 1
ATOM 1311 C C . SER A 1 169 ? -16.651 12.549 27.647 1.00 92.75 169 SER A C 1
ATOM 1313 O O . SER A 1 169 ? -16.693 13.165 28.703 1.00 92.75 169 SER A O 1
ATOM 1315 N N . LYS A 1 170 ? -15.879 12.948 26.626 1.00 89.62 170 LYS A N 1
ATOM 1316 C CA . LYS A 1 170 ? -15.127 14.216 26.628 1.00 89.62 170 LYS A CA 1
ATOM 1317 C C . LYS A 1 170 ? -15.981 15.434 26.294 1.00 89.62 170 LYS A C 1
ATOM 1319 O O . LYS A 1 170 ? -15.564 16.536 26.616 1.00 89.62 170 LYS A O 1
ATOM 1324 N N . ALA A 1 171 ? -17.092 15.255 25.586 1.00 85.69 171 ALA A N 1
ATOM 1325 C CA . ALA A 1 171 ? -18.028 16.335 25.291 1.00 85.69 171 ALA A CA 1
ATOM 1326 C C . ALA A 1 171 ? -18.956 16.617 26.484 1.00 85.69 171 ALA A C 1
ATOM 1328 O O . ALA A 1 171 ? -19.369 17.756 26.675 1.00 85.69 171 ALA A O 1
ATOM 1329 N N . ASP A 1 172 ? -19.245 15.582 27.278 1.00 75.81 172 ASP A N 1
ATOM 1330 C CA . ASP A 1 172 ? -20.060 15.660 28.495 1.00 75.81 172 ASP A CA 1
ATOM 1331 C C . ASP A 1 172 ? -19.273 16.129 29.743 1.00 75.81 172 ASP A C 1
ATOM 1333 O O . ASP A 1 172 ? -19.873 16.313 30.804 1.00 75.81 172 ASP A O 1
ATOM 1337 N N . ALA A 1 173 ? -17.947 16.295 29.636 1.00 62.78 173 ALA A N 1
ATOM 1338 C CA . ALA A 1 173 ? -17.033 16.714 30.709 1.00 62.78 173 ALA A CA 1
ATOM 1339 C C . ALA A 1 173 ? -16.564 18.164 30.531 1.00 62.78 173 ALA A C 1
ATOM 1341 O O . ALA A 1 173 ? -16.449 18.865 31.563 1.00 62.78 173 ALA A O 1
#

Secondary structure (DSSP, 8-state):
--S-HHHHHHHHHHHHHHHTSSS--TTHHHHHHHHHHHHHHS-HHHHHHHHHHHTTSHHHHHHHHHHGGGG--HHHHHHHHHHHHTT-S-HHHHHHHHHHHHHHS---HHHHHHHHHHHT-HHHHTSHHHHHHHHHHHHHHHHHHHHH-TT--GGGGHHHHHHHHHHHHHH--

pLDDT: mean 92.57, std 5.17, range [59.91, 97.75]

InterPro domains:
  IPR001747 Vitellogenin, N-terminal [PF01347] (2-172)
  IPR011030 Lipovitellin-phosvitin complex, superhelical domain [G3DSA:1.25.10.20] (1-173)
  IPR011030 Lipovitellin-phosvitin complex, superhelical domain [SSF48431] (2-172)
  IPR050733 Vit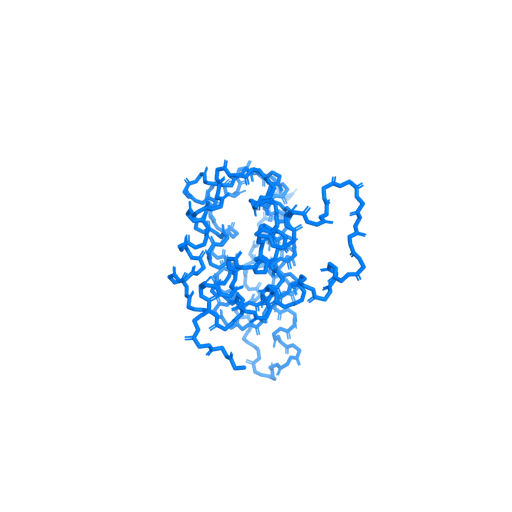ellogenin/Apolipophorin [PTHR23345] (6-159)